Protein AF-A2H202-F1 (afdb_monomer)

Sequence (99 aa):
MTKTIEITNYNGHEFKNLFFVPRENTFYQIRGRKGKVSLSVYEGMKNGKFIQAYDTNGKRVSLALSKLTYIYFDSDFDLYEEESESEDYELLCEAQQWE

Organism: Trichomonas vaginalis (strain ATCC PRA-98 / G3) (NCBI:txid412133)

Solvent-accessible surface area (backbone atoms only — not comparable to full-atom values): 6559 Å² total; per-residue (Å²): 134,73,67,68,41,59,49,43,68,58,98,90,39,46,34,63,61,29,36,38,31,60,81,72,65,41,37,34,35,51,49,74,96,69,38,78,37,79,46,65,78,43,81,38,101,88,59,48,46,26,36,68,48,56,32,76,87,67,48,80,44,77,48,42,49,91,75,42,80,98,56,80,81,60,90,83,65,73,84,76,89,72,83,88,81,84,91,82,87,76,96,70,71,85,84,84,86,84,134

Structure (mmCIF, N/CA/C/O backbone):
data_AF-A2H202-F1
#
_entry.id   AF-A2H202-F1
#
loop_
_atom_site.group_PDB
_atom_site.id
_atom_site.type_symbol
_atom_site.label_atom_id
_atom_site.label_alt_id
_atom_site.label_comp_id
_atom_site.label_asym_id
_atom_site.label_entity_id
_atom_site.label_seq_id
_atom_site.pdbx_PDB_ins_code
_atom_site.Cartn_x
_atom_site.Cartn_y
_atom_site.Cartn_z
_atom_site.occupancy
_atom_site.B_iso_or_equiv
_atom_site.auth_seq_id
_atom_site.auth_comp_id
_atom_site.auth_asym_id
_atom_site.auth_atom_id
_atom_site.pdbx_PDB_model_num
ATOM 1 N N . MET A 1 1 ? 6.540 -18.365 8.743 1.00 52.84 1 MET A N 1
ATOM 2 C CA . MET A 1 1 ? 6.832 -17.542 7.551 1.00 52.84 1 MET A CA 1
ATOM 3 C C . MET A 1 1 ? 5.728 -16.512 7.403 1.00 52.84 1 MET A C 1
ATOM 5 O O . MET A 1 1 ? 4.571 -16.899 7.278 1.00 52.84 1 MET A O 1
ATOM 9 N N . THR A 1 2 ? 6.049 -15.225 7.503 1.00 64.12 2 THR A N 1
ATOM 10 C CA . THR A 1 2 ? 5.110 -14.139 7.195 1.00 64.12 2 THR A CA 1
ATOM 11 C C . THR A 1 2 ? 5.001 -14.006 5.680 1.00 64.12 2 THR A C 1
ATOM 13 O O . THR A 1 2 ? 6.006 -13.817 5.001 1.00 64.12 2 THR A O 1
ATOM 16 N N . LYS A 1 3 ? 3.791 -14.174 5.141 1.00 79.44 3 LYS A N 1
ATOM 17 C CA . LYS A 1 3 ? 3.545 -14.134 3.695 1.00 79.44 3 LYS A CA 1
ATOM 18 C C . LYS A 1 3 ? 3.467 -12.690 3.196 1.00 79.44 3 LYS A C 1
ATOM 20 O O . LYS A 1 3 ? 2.955 -11.825 3.904 1.00 79.44 3 LYS A O 1
ATOM 25 N N . THR A 1 4 ? 3.943 -12.450 1.977 1.00 88.19 4 THR A N 1
ATOM 26 C CA . THR A 1 4 ? 3.699 -11.200 1.243 1.00 88.19 4 THR A CA 1
ATOM 27 C C . THR A 1 4 ? 2.201 -11.043 0.991 1.00 88.19 4 THR A C 1
ATOM 29 O O . THR A 1 4 ? 1.524 -12.005 0.639 1.00 88.19 4 THR A O 1
ATOM 32 N N . ILE A 1 5 ? 1.687 -9.832 1.178 1.00 90.75 5 ILE A N 1
ATOM 33 C CA . ILE A 1 5 ? 0.269 -9.495 1.052 1.00 90.75 5 ILE A CA 1
ATOM 34 C C . ILE A 1 5 ? 0.098 -8.625 -0.189 1.00 90.75 5 ILE A C 1
ATOM 36 O O . ILE A 1 5 ? 0.720 -7.568 -0.283 1.00 90.75 5 ILE A O 1
ATOM 40 N N . GLU A 1 6 ? -0.751 -9.038 -1.129 1.00 93.81 6 GLU A N 1
ATOM 41 C CA . GLU A 1 6 ? -1.147 -8.184 -2.251 1.00 93.81 6 GLU A CA 1
ATOM 42 C C . GLU A 1 6 ? -2.341 -7.306 -1.866 1.00 93.81 6 GLU A C 1
ATOM 44 O O . GLU A 1 6 ? -3.337 -7.770 -1.311 1.00 93.81 6 GLU A O 1
ATOM 49 N N . ILE A 1 7 ? -2.243 -6.017 -2.180 1.00 93.69 7 ILE A N 1
ATOM 50 C CA . ILE A 1 7 ? -3.302 -5.031 -1.993 1.00 93.69 7 ILE A CA 1
ATOM 51 C C . ILE A 1 7 ? -3.956 -4.819 -3.354 1.00 93.69 7 ILE A C 1
ATOM 53 O O . ILE A 1 7 ? -3.386 -4.169 -4.229 1.00 93.69 7 ILE A O 1
ATOM 57 N N . THR A 1 8 ? -5.157 -5.362 -3.528 1.00 94.12 8 THR A N 1
ATOM 58 C CA . THR A 1 8 ? -5.892 -5.350 -4.803 1.00 94.12 8 THR A CA 1
ATOM 59 C C . THR A 1 8 ? -6.946 -4.246 -4.868 1.00 94.12 8 THR A C 1
ATOM 61 O O . THR A 1 8 ? -7.270 -3.764 -5.952 1.00 94.12 8 THR A O 1
ATOM 64 N N . ASN A 1 9 ? -7.454 -3.789 -3.719 1.00 92.12 9 ASN A N 1
ATOM 65 C CA . ASN A 1 9 ? -8.438 -2.715 -3.638 1.00 92.12 9 ASN A CA 1
ATOM 66 C C . ASN A 1 9 ? -8.230 -1.833 -2.399 1.00 92.12 9 ASN A C 1
ATOM 68 O O . ASN A 1 9 ? -7.887 -2.319 -1.323 1.00 92.12 9 ASN A O 1
ATOM 72 N N . TYR A 1 10 ? -8.484 -0.534 -2.543 1.00 91.31 10 TYR A N 1
ATOM 73 C CA . TYR A 1 10 ? -8.637 0.387 -1.423 1.00 91.31 10 TYR A CA 1
ATOM 74 C C . TYR A 1 10 ? -9.607 1.515 -1.784 1.00 91.31 10 TYR A C 1
ATOM 76 O O . TYR A 1 10 ? -9.342 2.307 -2.689 1.00 91.31 10 TYR A O 1
ATOM 84 N N . ASN A 1 11 ? -10.711 1.634 -1.040 1.00 88.50 11 ASN A N 1
ATOM 85 C CA . ASN A 1 11 ? -11.688 2.722 -1.178 1.00 88.50 11 ASN A CA 1
ATOM 86 C C . ASN A 1 11 ? -12.192 2.919 -2.626 1.00 88.50 11 ASN A C 1
ATOM 88 O O . ASN A 1 11 ? -12.230 4.043 -3.129 1.00 88.50 11 ASN A O 1
ATOM 92 N N . GLY A 1 12 ? -12.507 1.818 -3.317 1.00 89.94 12 GLY A N 1
ATOM 93 C CA . GLY A 1 12 ? -12.980 1.838 -4.707 1.00 89.94 12 GLY A CA 1
ATOM 94 C C . GLY A 1 12 ? -11.882 2.024 -5.760 1.00 89.94 12 GLY A C 1
ATOM 95 O O . GLY A 1 12 ? -12.184 2.052 -6.949 1.00 89.94 12 GLY A O 1
ATOM 96 N N . HIS A 1 13 ? -10.615 2.129 -5.352 1.00 93.94 13 HIS A N 1
ATOM 97 C CA . HIS A 1 13 ? -9.476 2.070 -6.261 1.00 93.94 13 HIS A CA 1
ATOM 98 C C . HIS A 1 13 ? -8.976 0.639 -6.377 1.00 93.94 13 HIS A C 1
ATOM 100 O O . HIS A 1 13 ? -8.662 0.015 -5.366 1.00 93.94 13 HIS A O 1
ATOM 106 N N . GLU A 1 14 ? -8.861 0.150 -7.603 1.00 95.88 14 GLU A N 1
ATOM 107 C CA . GLU A 1 14 ? -8.248 -1.140 -7.896 1.00 95.88 14 GLU A CA 1
ATOM 108 C C . GLU A 1 14 ? -6.752 -0.973 -8.144 1.00 95.88 14 GLU A C 1
ATOM 110 O O . GLU A 1 14 ? -6.311 -0.041 -8.818 1.00 95.88 14 GLU A O 1
ATOM 115 N N . PHE A 1 15 ? -5.960 -1.908 -7.644 1.00 94.25 15 PHE A N 1
ATOM 116 C CA . PHE A 1 15 ? -4.516 -1.925 -7.804 1.00 94.25 15 PHE A CA 1
ATOM 117 C C . PHE A 1 15 ? -4.095 -3.227 -8.475 1.00 94.25 15 PHE A C 1
ATOM 119 O O . PHE A 1 15 ? -4.729 -4.267 -8.326 1.00 94.25 15 PHE A O 1
ATOM 126 N N . LYS A 1 16 ? -2.994 -3.156 -9.222 1.00 92.88 16 LYS A N 1
ATOM 127 C CA . LYS A 1 16 ? -2.273 -4.331 -9.708 1.00 92.88 16 LYS A CA 1
ATOM 128 C C . LYS A 1 16 ? -0.836 -4.247 -9.240 1.00 92.88 16 LYS A C 1
ATOM 130 O O . LYS A 1 16 ? -0.217 -3.180 -9.342 1.00 92.88 16 LYS A O 1
ATOM 135 N N . ASN A 1 17 ? -0.312 -5.381 -8.788 1.00 93.62 17 ASN A N 1
ATOM 136 C CA . ASN A 1 17 ? 1.072 -5.535 -8.373 1.00 93.62 17 ASN A CA 1
ATOM 137 C C . ASN A 1 17 ? 1.495 -4.576 -7.244 1.00 93.62 17 ASN A C 1
ATOM 139 O O . ASN A 1 17 ? 2.605 -4.037 -7.288 1.00 93.62 17 ASN A O 1
ATOM 143 N N . LEU A 1 18 ? 0.605 -4.304 -6.287 1.00 95.44 18 LEU A N 1
ATOM 144 C CA . LEU A 1 18 ? 0.897 -3.527 -5.082 1.00 95.44 18 LEU A CA 1
ATOM 145 C C . LEU A 1 18 ? 0.971 -4.487 -3.898 1.00 95.44 18 LEU A C 1
ATOM 147 O O . LEU A 1 18 ? 0.009 -5.196 -3.632 1.00 95.44 18 LEU A O 1
ATOM 151 N N . PHE A 1 19 ? 2.083 -4.484 -3.174 1.00 94.31 19 PHE A N 1
ATOM 152 C CA . PHE A 1 19 ? 2.356 -5.489 -2.157 1.00 94.31 19 PHE A CA 1
ATOM 153 C C . PHE A 1 19 ? 2.884 -4.876 -0.864 1.00 94.31 19 PHE A C 1
ATOM 155 O O . PHE A 1 19 ? 3.548 -3.836 -0.874 1.00 94.31 19 PHE A O 1
ATOM 162 N N . PHE A 1 20 ? 2.630 -5.573 0.236 1.00 93.19 20 PHE A N 1
ATOM 163 C CA . PHE A 1 20 ? 3.273 -5.388 1.528 1.00 93.19 20 PHE A CA 1
ATOM 164 C C . PHE A 1 20 ? 4.021 -6.667 1.905 1.00 93.19 20 PHE A C 1
ATOM 166 O O . PHE A 1 20 ? 3.454 -7.755 1.847 1.00 93.19 20 PHE A O 1
ATOM 173 N N . VAL A 1 21 ? 5.285 -6.544 2.302 1.00 90.56 21 VAL A N 1
ATOM 174 C CA . VAL A 1 21 ? 6.108 -7.653 2.798 1.00 90.56 21 VAL A CA 1
ATOM 175 C C . VAL A 1 21 ? 6.256 -7.486 4.302 1.00 90.56 21 VAL A C 1
ATOM 177 O O . VAL A 1 21 ? 7.056 -6.653 4.725 1.00 90.56 21 VAL A O 1
ATOM 180 N N . PRO A 1 22 ? 5.538 -8.261 5.134 1.00 86.62 22 PRO A N 1
ATOM 181 C CA . PRO A 1 22 ? 5.617 -8.083 6.580 1.00 86.62 22 PRO A CA 1
ATOM 182 C C . PRO A 1 22 ? 7.009 -8.392 7.146 1.00 86.62 22 PRO A C 1
ATOM 184 O O . PRO A 1 22 ? 7.424 -7.738 8.091 1.00 86.62 22 PRO A O 1
ATOM 187 N N . ARG A 1 23 ? 7.756 -9.344 6.556 1.00 84.50 23 ARG A N 1
ATOM 188 C CA . ARG A 1 23 ? 9.136 -9.669 6.981 1.00 84.50 23 ARG A CA 1
ATOM 189 C C . ARG A 1 23 ? 10.107 -8.502 6.782 1.00 84.50 23 ARG A C 1
ATOM 191 O O . ARG A 1 23 ? 11.028 -8.355 7.565 1.00 84.50 23 ARG A O 1
ATOM 198 N N . GLU A 1 24 ? 9.909 -7.703 5.740 1.00 85.88 24 GLU A N 1
ATOM 199 C CA . GLU A 1 24 ? 10.741 -6.527 5.441 1.00 85.88 24 GLU A CA 1
ATOM 200 C C . GLU A 1 24 ? 10.095 -5.233 5.946 1.00 85.88 24 GLU A C 1
ATOM 202 O O . GLU A 1 24 ? 10.629 -4.147 5.725 1.00 85.88 24 GLU A O 1
ATOM 207 N N . ASN A 1 25 ? 8.893 -5.337 6.522 1.00 86.31 25 ASN A N 1
ATOM 208 C CA . ASN A 1 25 ? 8.022 -4.221 6.862 1.00 86.31 25 ASN A CA 1
ATOM 209 C C . ASN A 1 25 ? 7.958 -3.149 5.749 1.00 86.31 25 ASN A C 1
ATOM 211 O O . ASN A 1 25 ? 8.014 -1.948 5.994 1.00 86.31 25 ASN A O 1
ATOM 215 N N . THR A 1 26 ? 7.880 -3.585 4.489 1.00 90.19 26 THR A N 1
ATOM 216 C CA . THR A 1 26 ? 8.066 -2.713 3.319 1.00 90.19 26 THR A CA 1
ATOM 217 C C . THR A 1 26 ? 6.921 -2.858 2.329 1.00 90.19 26 THR A C 1
ATOM 219 O O . THR A 1 26 ? 6.421 -3.953 2.075 1.00 90.19 26 THR A O 1
ATOM 222 N N . PHE A 1 27 ? 6.522 -1.738 1.726 1.00 94.31 27 PHE A N 1
ATOM 223 C CA . PHE A 1 27 ? 5.569 -1.709 0.62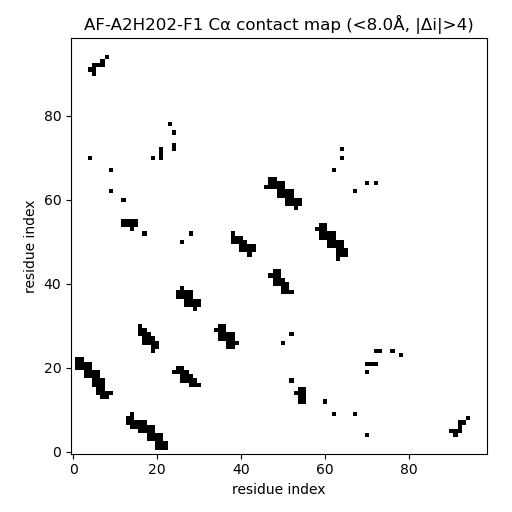2 1.00 94.31 27 PHE A CA 1
ATOM 224 C C . PHE A 1 27 ? 6.301 -1.570 -0.707 1.00 94.31 27 PHE A C 1
ATOM 226 O O . PHE A 1 27 ? 7.262 -0.811 -0.813 1.00 94.31 27 PHE A O 1
ATOM 233 N N . TYR A 1 28 ? 5.820 -2.235 -1.753 1.00 94.88 28 TYR A N 1
ATOM 234 C CA . TYR A 1 28 ? 6.339 -2.030 -3.100 1.00 94.88 28 TYR A CA 1
ATOM 235 C C . TYR A 1 28 ? 5.253 -2.135 -4.164 1.00 94.88 28 TYR A C 1
ATOM 237 O O . TYR A 1 28 ? 4.225 -2.779 -3.976 1.00 94.88 28 TYR A O 1
ATOM 245 N N . GLN A 1 29 ? 5.505 -1.516 -5.314 1.00 95.25 29 GLN A N 1
ATOM 246 C CA . GLN A 1 29 ? 4.661 -1.639 -6.493 1.00 95.25 29 GLN A CA 1
ATOM 247 C C . GLN A 1 29 ? 5.489 -1.999 -7.729 1.00 95.25 29 GLN A C 1
ATOM 249 O O . GLN A 1 29 ? 6.484 -1.333 -8.022 1.00 95.25 29 GLN A O 1
ATOM 254 N N . ILE A 1 30 ? 5.067 -3.011 -8.492 1.00 92.50 30 ILE A N 1
ATOM 255 C CA . ILE A 1 30 ? 5.707 -3.350 -9.772 1.00 92.50 30 ILE A CA 1
ATOM 256 C C . ILE A 1 30 ? 5.105 -2.481 -10.875 1.00 92.50 30 ILE A C 1
ATOM 258 O O . ILE A 1 30 ? 3.916 -2.560 -11.187 1.00 92.50 30 ILE A O 1
ATOM 262 N N . ARG A 1 31 ? 5.939 -1.639 -11.490 1.00 85.12 31 ARG A N 1
ATOM 263 C CA . ARG A 1 31 ? 5.505 -0.617 -12.452 1.00 85.12 31 ARG A CA 1
ATOM 264 C C . ARG A 1 31 ? 6.114 -0.835 -13.831 1.00 85.12 31 ARG A C 1
ATOM 266 O O . ARG A 1 31 ? 6.969 -0.059 -14.257 1.00 85.12 31 ARG A O 1
ATOM 273 N N . GLY A 1 32 ? 5.652 -1.857 -14.554 1.00 80.81 32 GLY A N 1
ATOM 274 C CA . GLY A 1 32 ? 6.064 -2.133 -15.938 1.00 80.81 32 GLY A CA 1
ATOM 275 C C . GLY A 1 32 ? 7.583 -2.020 -16.127 1.00 80.81 32 GLY A C 1
ATOM 276 O O . GLY A 1 32 ? 8.347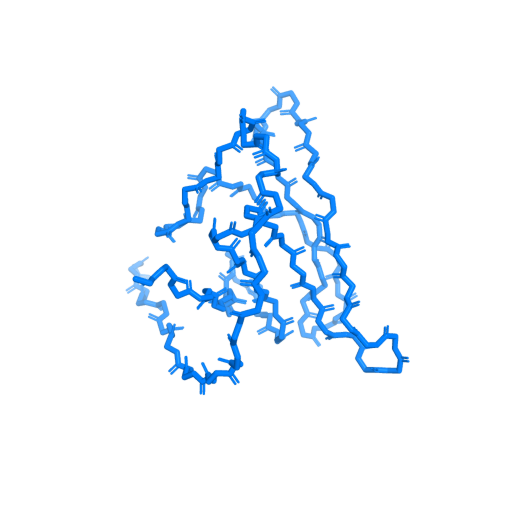 -2.692 -15.442 1.00 80.81 32 GLY A O 1
ATOM 277 N N . ARG A 1 33 ? 8.030 -1.094 -16.990 1.00 78.31 33 ARG A N 1
ATOM 278 C CA . ARG A 1 33 ? 9.460 -0.855 -17.284 1.00 78.31 33 ARG A CA 1
ATOM 279 C C . ARG A 1 33 ? 10.313 -0.421 -16.085 1.00 78.31 33 ARG A C 1
ATOM 281 O O . ARG A 1 33 ? 11.529 -0.527 -16.162 1.00 78.31 33 ARG A O 1
ATOM 288 N N . LYS A 1 34 ? 9.710 0.102 -15.014 1.00 78.81 34 LYS A N 1
ATOM 289 C CA . LYS A 1 34 ? 10.433 0.523 -13.802 1.00 78.81 34 LYS A CA 1
ATOM 290 C C . LYS A 1 34 ? 10.688 -0.628 -12.821 1.00 78.81 34 LYS A C 1
ATOM 292 O O . LYS A 1 34 ? 11.405 -0.413 -11.853 1.00 78.81 34 LYS A O 1
ATOM 297 N N . GLY A 1 35 ? 10.120 -1.815 -13.054 1.00 87.12 35 GLY A N 1
ATOM 298 C CA . GLY A 1 35 ? 10.284 -2.965 -12.161 1.00 87.12 35 GLY A CA 1
ATOM 299 C C . GLY A 1 35 ? 9.659 -2.748 -10.777 1.00 87.12 35 GLY A C 1
ATOM 300 O O . GLY A 1 35 ? 8.678 -2.008 -10.649 1.00 87.12 35 GLY A O 1
ATOM 301 N N . LYS A 1 36 ? 10.211 -3.423 -9.760 1.00 89.88 36 LYS A N 1
ATOM 302 C CA . LYS A 1 36 ? 9.813 -3.328 -8.345 1.00 89.88 36 LYS A CA 1
ATOM 303 C C . LYS A 1 36 ? 10.242 -1.971 -7.777 1.00 89.88 36 LYS A C 1
ATOM 305 O O . LYS A 1 36 ? 11.427 -1.658 -7.748 1.00 89.88 36 LYS A O 1
ATOM 310 N N . VAL A 1 37 ? 9.283 -1.166 -7.327 1.00 91.25 37 VAL A N 1
ATOM 311 C CA . VAL A 1 37 ? 9.526 0.156 -6.730 1.00 91.25 37 VAL A CA 1
ATOM 312 C C . VAL A 1 37 ? 9.085 0.131 -5.274 1.00 91.25 37 VAL A C 1
ATOM 314 O O . VAL A 1 37 ? 7.894 -0.022 -5.015 1.00 91.25 37 VAL A O 1
ATOM 317 N N . SER A 1 38 ? 10.023 0.300 -4.340 1.00 93.06 38 SER A N 1
ATOM 318 C CA . SER A 1 38 ? 9.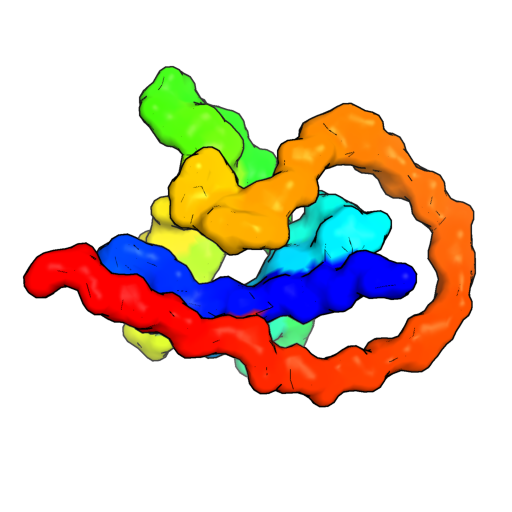697 0.465 -2.917 1.00 93.06 38 SER A CA 1
ATOM 319 C C . SER A 1 38 ? 8.925 1.768 -2.689 1.00 93.06 38 SER A C 1
ATOM 321 O O . SER A 1 38 ? 9.217 2.795 -3.313 1.00 93.06 38 SER A O 1
ATOM 323 N N . LEU A 1 39 ? 7.909 1.717 -1.832 1.00 93.88 39 LEU A N 1
ATOM 324 C CA . LEU A 1 39 ? 7.053 2.844 -1.494 1.00 93.88 39 LEU A CA 1
ATOM 325 C C . LEU A 1 39 ? 7.396 3.347 -0.097 1.00 93.88 39 LEU A C 1
ATOM 327 O O . LEU A 1 39 ? 7.376 2.598 0.876 1.00 93.88 39 LEU A O 1
ATOM 331 N N . SER A 1 40 ? 7.653 4.647 0.001 1.00 92.81 40 SER A N 1
ATOM 332 C CA . SER A 1 40 ? 7.847 5.303 1.288 1.00 92.81 40 SER A CA 1
ATOM 333 C C . SER A 1 40 ? 6.540 5.360 2.077 1.00 92.81 40 SER A C 1
ATOM 335 O O . SER A 1 40 ? 5.471 5.638 1.521 1.00 92.81 40 SER A O 1
ATOM 337 N N . VAL A 1 41 ? 6.654 5.160 3.387 1.00 92.00 41 VAL A N 1
ATOM 338 C CA . VAL A 1 41 ? 5.589 5.451 4.345 1.00 92.00 41 VAL A CA 1
ATOM 339 C C . VAL A 1 41 ? 5.729 6.899 4.793 1.00 92.00 41 VAL A C 1
ATOM 341 O O . VAL A 1 41 ? 6.800 7.343 5.199 1.00 92.00 41 VAL A O 1
ATOM 344 N N . TYR A 1 42 ? 4.635 7.640 4.700 1.00 90.31 42 TYR A N 1
ATOM 345 C CA . TYR A 1 42 ? 4.539 9.035 5.101 1.00 90.31 42 TYR A CA 1
ATOM 346 C C . TYR A 1 42 ? 3.669 9.156 6.343 1.00 90.31 42 TYR A C 1
ATOM 348 O O . TYR A 1 42 ? 2.728 8.384 6.522 1.00 90.31 42 TYR A O 1
ATOM 356 N N . GLU A 1 43 ? 3.923 10.171 7.161 1.00 89.06 43 GLU A N 1
ATOM 357 C CA . GLU A 1 43 ? 3.074 10.520 8.294 1.00 89.06 43 GLU A CA 1
ATOM 358 C C . GLU A 1 43 ? 2.273 11.787 7.977 1.00 89.06 43 GLU A C 1
ATOM 360 O O . GLU A 1 43 ? 2.822 12.830 7.620 1.00 89.06 43 GLU A O 1
ATOM 365 N N . GLY A 1 44 ? 0.946 11.686 8.039 1.00 80.25 44 GLY A N 1
ATOM 366 C CA . GLY A 1 44 ? 0.028 12.785 7.769 1.00 80.25 44 GLY A CA 1
ATOM 367 C C . GLY A 1 44 ? -0.761 13.163 9.014 1.00 80.25 44 GLY A C 1
ATOM 368 O O . GLY A 1 44 ? -1.413 12.313 9.613 1.00 80.25 44 GLY A O 1
ATOM 369 N N . MET A 1 45 ? -0.808 14.460 9.335 1.00 63.75 45 MET A N 1
ATOM 370 C CA . MET A 1 45 ? -1.450 14.995 10.550 1.00 63.75 45 MET A CA 1
ATOM 371 C C . MET A 1 45 ? -2.902 14.534 10.789 1.00 63.75 45 MET A C 1
ATOM 373 O O . MET A 1 45 ? -3.348 14.519 11.929 1.00 63.75 45 MET A O 1
ATOM 377 N N . LYS A 1 46 ? -3.660 14.182 9.738 1.00 68.81 46 LYS A N 1
ATOM 378 C CA . LYS A 1 46 ? -5.070 13.749 9.842 1.00 68.81 46 LYS A CA 1
ATOM 379 C C . LYS A 1 46 ? -5.315 12.267 9.544 1.00 68.81 46 LYS A C 1
ATOM 381 O O . LYS A 1 46 ? -6.351 11.747 9.936 1.00 68.81 46 LYS A O 1
ATOM 386 N N . ASN A 1 47 ? -4.397 11.604 8.840 1.00 61.88 47 ASN A N 1
ATOM 387 C CA . ASN A 1 47 ? -4.601 10.243 8.325 1.00 61.88 47 ASN A CA 1
ATOM 388 C C . ASN A 1 47 ? -3.676 9.210 8.986 1.00 61.88 47 ASN A C 1
ATOM 390 O O . ASN A 1 47 ? -3.725 8.038 8.619 1.00 61.88 47 ASN A O 1
ATOM 394 N N . GLY A 1 48 ? -2.834 9.635 9.934 1.00 84.56 48 GLY A N 1
ATOM 395 C CA . GLY A 1 48 ? -1.764 8.802 10.471 1.00 84.56 48 GLY A CA 1
ATOM 396 C C . GLY A 1 48 ? -0.754 8.444 9.380 1.00 84.56 48 GLY A C 1
ATOM 397 O O . GLY A 1 48 ? -0.472 9.253 8.491 1.00 84.56 48 GLY A O 1
ATOM 398 N N . LYS A 1 49 ? -0.220 7.222 9.436 1.00 89.69 49 LYS A N 1
ATOM 399 C CA . LYS A 1 49 ? 0.725 6.705 8.440 1.00 89.69 49 LYS A CA 1
ATOM 400 C C . LYS A 1 49 ? 0.007 6.274 7.161 1.00 89.69 49 LYS A C 1
ATOM 402 O O . LYS A 1 49 ? -1.050 5.643 7.215 1.00 89.69 49 LYS A O 1
ATOM 407 N N . PHE A 1 50 ? 0.580 6.592 6.005 1.00 92.81 50 PHE A N 1
ATOM 408 C CA . PHE A 1 50 ? 0.023 6.244 4.698 1.00 92.81 50 PHE A CA 1
ATOM 409 C C . PHE A 1 50 ? 1.112 6.007 3.649 1.00 92.81 50 PHE A C 1
ATOM 411 O O . PHE A 1 50 ? 2.215 6.537 3.754 1.00 92.81 50 PHE A O 1
ATOM 418 N N . ILE A 1 51 ? 0.779 5.261 2.596 1.00 94.62 51 ILE A N 1
ATOM 419 C CA . ILE A 1 51 ? 1.607 5.122 1.387 1.00 94.62 51 ILE A CA 1
ATOM 420 C C . ILE A 1 51 ? 0.932 5.791 0.194 1.00 94.62 51 ILE A C 1
ATOM 422 O O . ILE A 1 51 ? -0.276 6.036 0.203 1.00 94.62 51 ILE A O 1
ATOM 426 N N . GLN A 1 52 ? 1.704 6.060 -0.858 1.00 95.31 52 GLN A N 1
ATOM 427 C CA . GLN A 1 52 ? 1.171 6.501 -2.145 1.00 95.31 52 GLN A CA 1
ATOM 428 C C . GLN A 1 52 ? 1.442 5.453 -3.221 1.00 95.31 52 GLN A C 1
ATOM 430 O O . GLN A 1 52 ? 2.596 5.174 -3.534 1.00 95.31 52 GLN A O 1
ATOM 435 N N . ALA A 1 53 ? 0.380 4.921 -3.821 1.00 95.44 53 ALA A N 1
ATOM 436 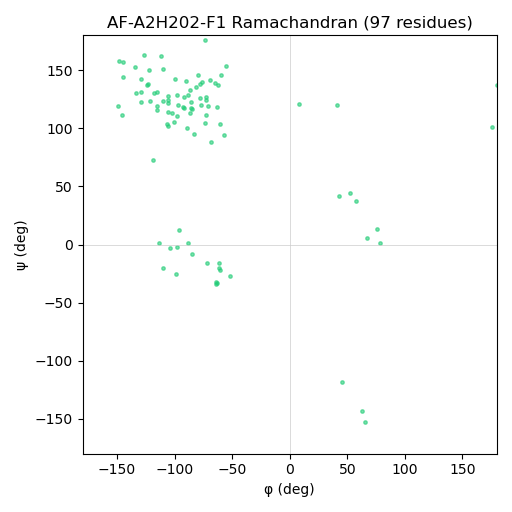C CA . ALA A 1 53 ? 0.455 3.933 -4.895 1.00 95.44 53 ALA A CA 1
ATOM 437 C C . ALA A 1 53 ? -0.357 4.388 -6.111 1.00 95.44 53 ALA A C 1
ATOM 439 O O . ALA A 1 53 ? -1.184 5.296 -6.017 1.00 95.44 53 ALA A O 1
ATOM 440 N N . TYR A 1 54 ? -0.105 3.782 -7.268 1.00 95.19 54 TYR A N 1
ATOM 441 C CA . TYR A 1 54 ? -0.870 4.051 -8.483 1.00 95.19 54 TYR A CA 1
ATOM 442 C C . TYR A 1 54 ? -1.948 2.991 -8.677 1.00 95.19 54 TYR A C 1
ATOM 444 O O . TYR A 1 54 ? -1.639 1.804 -8.653 1.00 95.19 54 TYR A O 1
ATOM 452 N N . ASP A 1 55 ? -3.190 3.410 -8.883 1.00 95.44 55 ASP A N 1
ATOM 453 C CA . ASP A 1 55 ? -4.273 2.496 -9.240 1.00 95.44 55 ASP A CA 1
ATOM 454 C C . ASP A 1 55 ? -4.147 2.015 -10.702 1.00 95.44 55 ASP A C 1
ATOM 456 O O . ASP A 1 55 ? -3.255 2.436 -11.452 1.00 95.44 55 ASP A O 1
ATOM 460 N N . THR A 1 56 ? -5.035 1.115 -11.121 1.00 94.31 56 THR A N 1
ATOM 461 C CA . THR A 1 56 ? -5.078 0.560 -12.486 1.00 94.31 56 THR A CA 1
ATOM 462 C C . THR A 1 56 ? -5.313 1.614 -13.571 1.00 94.31 56 THR A C 1
ATOM 464 O O . THR A 1 56 ? -4.903 1.409 -14.713 1.00 94.31 56 THR A O 1
ATOM 467 N N . ASN A 1 57 ? -5.889 2.764 -13.217 1.00 94.44 57 ASN A N 1
ATOM 468 C CA . ASN A 1 57 ? -6.099 3.904 -14.109 1.00 94.44 57 ASN A CA 1
ATOM 469 C C . ASN A 1 57 ? -4.895 4.862 -14.139 1.00 94.44 57 ASN A C 1
ATOM 471 O O . ASN A 1 57 ? -4.930 5.894 -14.810 1.00 94.44 57 ASN A O 1
ATOM 475 N N . GLY A 1 58 ? -3.821 4.554 -13.405 1.00 92.00 58 GLY A N 1
ATOM 476 C CA . GLY A 1 58 ? -2.638 5.402 -13.300 1.00 92.00 58 GLY A CA 1
ATOM 477 C C . GLY A 1 58 ? -2.833 6.627 -12.404 1.00 92.00 58 GL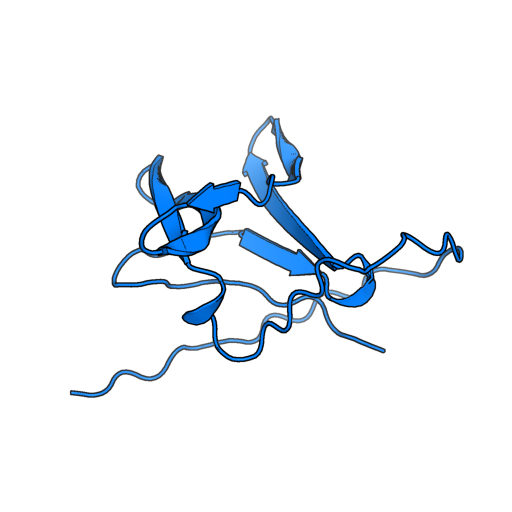Y A C 1
ATOM 478 O O . GLY A 1 58 ? -1.982 7.523 -12.407 1.00 92.00 58 GLY A O 1
ATOM 479 N N . LYS A 1 59 ? -3.908 6.689 -11.610 1.00 94.94 59 LYS A N 1
ATOM 480 C CA . LYS A 1 59 ? -4.123 7.745 -10.617 1.00 94.94 59 LYS A CA 1
ATOM 481 C C . LYS A 1 59 ? -3.332 7.422 -9.354 1.00 94.94 59 LYS A C 1
ATOM 483 O O . LYS A 1 59 ? -3.338 6.297 -8.866 1.00 94.94 59 LYS A O 1
ATOM 488 N N . ARG A 1 60 ? -2.651 8.427 -8.797 1.00 94.50 60 ARG A N 1
ATOM 489 C CA . ARG A 1 60 ? -1.961 8.292 -7.508 1.00 94.50 60 ARG A CA 1
ATOM 490 C C . ARG A 1 60 ? -2.974 8.383 -6.366 1.00 94.50 60 ARG A C 1
ATOM 492 O O . ARG A 1 60 ? -3.708 9.367 -6.276 1.00 94.50 60 ARG A O 1
ATOM 499 N N . VAL A 1 61 ? -2.972 7.391 -5.488 1.00 94.12 61 VAL A N 1
ATOM 500 C CA . VAL A 1 61 ? -3.899 7.240 -4.363 1.00 94.12 61 VAL A CA 1
ATOM 501 C C . VAL A 1 61 ? -3.098 7.154 -3.069 1.00 94.12 61 VAL A C 1
ATOM 503 O O . VAL A 1 61 ? -2.060 6.496 -3.027 1.00 94.12 61 VAL A O 1
ATOM 506 N N . SER A 1 62 ? -3.574 7.823 -2.018 1.00 93.56 62 SER A N 1
ATOM 507 C CA . SER A 1 62 ? -3.016 7.698 -0.668 1.00 93.56 62 SER A CA 1
ATOM 508 C C . SER A 1 62 ? -3.778 6.623 0.108 1.00 93.56 62 SER A C 1
ATOM 510 O O . SER A 1 62 ? -4.977 6.780 0.349 1.00 93.56 62 SER A O 1
ATOM 512 N N . LEU A 1 63 ? -3.089 5.559 0.516 1.00 92.62 63 LEU A N 1
ATOM 513 C CA . LEU A 1 63 ? -3.662 4.460 1.292 1.00 92.62 63 LEU A CA 1
ATOM 514 C C . LEU A 1 63 ? -3.254 4.635 2.754 1.00 92.62 63 LEU A C 1
ATOM 516 O O . LEU A 1 63 ? -2.069 4.551 3.076 1.00 92.62 63 LEU A O 1
ATOM 520 N N . ALA A 1 64 ? -4.223 4.906 3.629 1.00 91.50 64 ALA A N 1
ATOM 521 C CA . ALA A 1 64 ? -3.974 5.001 5.063 1.00 91.50 64 ALA A CA 1
ATOM 522 C C . ALA A 1 64 ? -3.726 3.599 5.626 1.00 91.50 64 ALA A C 1
ATOM 524 O O . ALA A 1 64 ? -4.577 2.722 5.476 1.00 91.50 64 ALA A O 1
ATOM 525 N N . LEU A 1 65 ? -2.588 3.396 6.292 1.00 89.62 65 LEU A N 1
ATOM 526 C CA . LEU A 1 65 ? -2.193 2.076 6.790 1.00 89.62 65 LEU A CA 1
ATOM 527 C C . LEU A 1 65 ? -3.170 1.548 7.843 1.00 89.62 65 LEU A C 1
ATOM 529 O O . LEU A 1 65 ? -3.474 0.365 7.859 1.00 89.62 65 LEU A O 1
ATOM 533 N N . SER A 1 66 ? -3.752 2.442 8.646 1.00 85.56 66 SER A N 1
ATOM 534 C CA . SER A 1 66 ? -4.779 2.112 9.643 1.00 85.56 66 SER A CA 1
ATOM 535 C C . SER A 1 66 ? -6.060 1.503 9.063 1.00 85.56 66 SER A C 1
ATOM 537 O O . SER A 1 66 ? -6.860 0.947 9.809 1.00 85.56 66 SER A O 1
ATOM 539 N N . LYS A 1 67 ? -6.279 1.624 7.750 1.00 86.50 67 LYS A N 1
ATOM 540 C CA . LYS A 1 67 ? -7.449 1.089 7.044 1.00 86.50 67 LYS A CA 1
ATOM 541 C C . LYS A 1 67 ? -7.139 -0.174 6.237 1.00 86.50 67 LYS A C 1
ATOM 543 O O . LYS A 1 67 ? -8.049 -0.729 5.629 1.00 86.50 67 LYS A O 1
ATOM 548 N N . LEU A 1 68 ? -5.880 -0.612 6.198 1.00 85.06 68 LEU A N 1
ATOM 549 C CA . LEU A 1 68 ? -5.487 -1.841 5.520 1.00 85.06 68 LEU A CA 1
ATOM 550 C C . LEU A 1 68 ? -5.595 -3.002 6.509 1.00 85.06 68 LEU A C 1
ATOM 552 O O . LEU A 1 68 ? -4.737 -3.202 7.366 1.00 85.06 68 LEU A O 1
ATOM 556 N N . THR A 1 69 ? -6.682 -3.761 6.408 1.00 74.19 69 THR A N 1
ATOM 557 C CA . THR A 1 69 ? -6.878 -4.972 7.213 1.00 74.19 69 THR A CA 1
ATOM 558 C C . THR A 1 69 ? -5.762 -5.979 6.944 1.00 74.19 69 THR A C 1
ATOM 560 O O . THR A 1 69 ? -5.300 -6.090 5.811 1.00 74.19 69 THR A O 1
ATOM 563 N N . TYR A 1 70 ? -5.358 -6.736 7.968 1.00 68.75 70 TYR A N 1
ATOM 564 C CA . TYR A 1 70 ? -4.297 -7.757 7.897 1.00 68.75 70 TYR A CA 1
ATOM 565 C C . TYR A 1 70 ? -2.877 -7.229 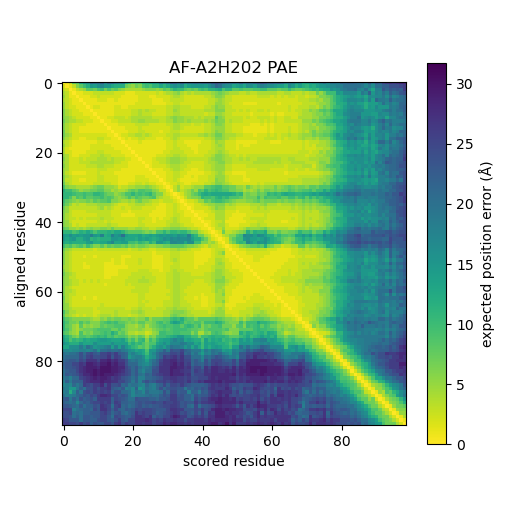7.642 1.00 68.75 70 TYR A C 1
ATOM 567 O O . TYR A 1 70 ? -1.945 -8.021 7.529 1.00 68.75 70 TYR A O 1
ATOM 575 N N . ILE A 1 71 ? -2.688 -5.908 7.619 1.00 77.06 71 ILE A N 1
ATOM 576 C CA . ILE A 1 71 ? -1.373 -5.274 7.553 1.00 77.06 71 ILE A CA 1
ATOM 577 C C . ILE A 1 71 ? -1.040 -4.696 8.926 1.00 77.06 71 ILE A C 1
ATOM 579 O O . ILE A 1 71 ? -1.685 -3.761 9.396 1.00 77.06 71 ILE A O 1
ATOM 583 N N . TYR A 1 72 ? -0.013 -5.254 9.564 1.00 74.88 72 TYR A N 1
ATOM 584 C CA . TYR A 1 72 ? 0.591 -4.687 10.765 1.00 74.88 72 TYR A CA 1
ATOM 585 C C . TYR A 1 72 ? 1.927 -4.064 10.374 1.00 74.88 72 TYR A C 1
ATOM 587 O O . TYR A 1 72 ? 2.896 -4.777 10.126 1.00 74.88 72 TYR A O 1
ATOM 595 N N . PHE A 1 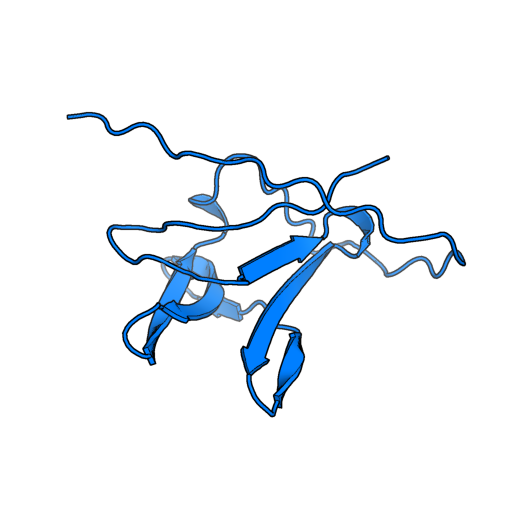73 ? 1.938 -2.739 10.243 1.00 74.94 73 PHE A N 1
ATOM 596 C CA . PHE A 1 73 ? 3.153 -1.982 9.969 1.00 74.94 73 PHE A CA 1
ATOM 597 C C . PHE A 1 73 ? 3.777 -1.539 11.289 1.00 74.94 73 PHE A C 1
ATOM 599 O O . PHE A 1 73 ? 3.170 -0.753 12.024 1.00 74.94 73 PHE A O 1
ATOM 606 N N . ASP A 1 74 ? 4.983 -2.019 11.563 1.00 74.75 74 ASP A N 1
ATOM 607 C CA . ASP A 1 74 ? 5.735 -1.677 12.766 1.00 74.75 74 ASP A CA 1
ATOM 608 C C . ASP A 1 74 ? 6.744 -0.571 12.436 1.00 74.75 74 ASP A C 1
ATOM 610 O O . ASP A 1 74 ? 7.678 -0.786 11.676 1.00 74.75 74 ASP A O 1
ATOM 614 N N . SER A 1 75 ? 6.564 0.653 12.938 1.00 64.25 75 SER A N 1
ATOM 615 C CA . SER A 1 75 ? 7.539 1.717 12.635 1.00 64.25 75 SER A CA 1
ATOM 616 C C . SER A 1 75 ? 8.876 1.560 13.325 1.00 64.25 75 SER A C 1
ATOM 618 O O . SER A 1 75 ? 9.818 2.231 12.912 1.00 64.25 75 SER A O 1
ATOM 620 N N . ASP A 1 76 ? 8.937 0.719 14.349 1.00 64.25 76 ASP A N 1
ATOM 621 C CA . ASP A 1 76 ? 10.137 0.493 15.143 1.00 64.25 76 ASP A CA 1
ATOM 622 C C . ASP A 1 76 ? 10.874 -0.757 14.627 1.00 64.25 76 ASP A C 1
ATOM 624 O O . ASP A 1 76 ? 11.783 -1.273 15.274 1.00 64.25 76 ASP A O 1
ATOM 628 N N . PHE A 1 77 ? 10.480 -1.244 13.440 1.00 58.88 77 PHE A N 1
ATOM 629 C CA . PHE A 1 77 ? 11.122 -2.347 12.745 1.00 58.88 77 PHE A CA 1
ATOM 630 C C . PHE A 1 77 ? 12.517 -1.933 12.266 1.00 58.88 77 PHE A C 1
ATOM 632 O O . PHE A 1 77 ? 12.703 -1.464 11.140 1.00 58.88 77 PHE A O 1
ATOM 639 N N . ASP A 1 78 ? 13.505 -2.122 13.136 1.00 56.78 78 ASP A N 1
ATOM 640 C CA . ASP A 1 78 ? 14.908 -2.142 12.752 1.00 56.78 78 ASP A CA 1
ATOM 641 C C . ASP A 1 78 ? 15.116 -3.333 11.809 1.00 56.78 78 ASP A C 1
ATOM 643 O O . ASP A 1 78 ? 14.868 -4.482 1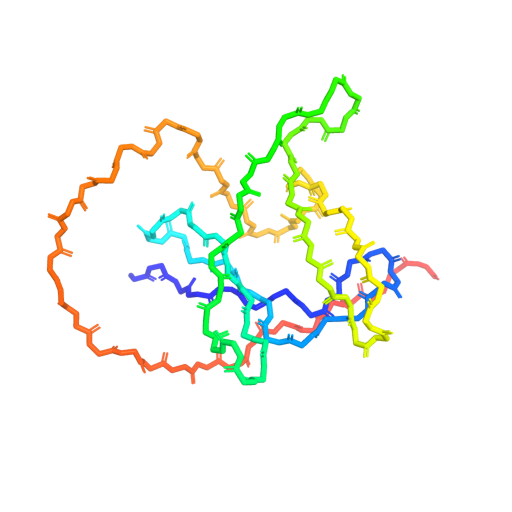2.181 1.00 56.78 78 ASP A O 1
ATOM 647 N N . LEU A 1 79 ? 15.533 -3.058 10.567 1.00 53.38 79 LEU A N 1
ATOM 648 C CA . LEU A 1 79 ? 15.886 -4.082 9.581 1.00 53.38 79 LEU A CA 1
ATOM 649 C C . LEU A 1 79 ? 16.990 -4.978 10.168 1.00 53.38 79 LEU A C 1
ATOM 651 O O . LEU A 1 79 ? 18.176 -4.669 10.073 1.00 53.38 79 LEU A O 1
ATOM 655 N N . TYR A 1 80 ? 16.611 -6.099 10.777 1.00 46.97 80 TYR A N 1
ATOM 656 C CA . TYR A 1 80 ? 17.540 -7.193 11.009 1.00 46.97 80 TYR A CA 1
ATOM 657 C C . TYR A 1 80 ? 17.773 -7.868 9.657 1.00 46.97 80 TYR A C 1
ATOM 659 O O . TYR A 1 80 ? 16.897 -8.556 9.129 1.00 46.97 80 TYR A O 1
ATOM 667 N N . GLU A 1 81 ? 18.940 -7.610 9.067 1.00 47.84 81 GLU A N 1
ATOM 668 C CA . GLU A 1 81 ? 19.439 -8.359 7.918 1.00 47.84 81 GLU A CA 1
ATOM 669 C C . GLU A 1 81 ? 19.603 -9.830 8.322 1.00 47.84 81 GLU A C 1
ATOM 671 O O . GLU A 1 81 ? 20.558 -10.189 9.005 1.00 47.84 81 GLU A O 1
ATOM 676 N N . GLU A 1 82 ? 18.679 -10.694 7.904 1.00 44.50 82 GLU A N 1
ATOM 677 C CA . GLU A 1 82 ? 18.919 -12.136 7.900 1.00 44.50 82 GLU A CA 1
ATOM 678 C C . GLU A 1 82 ? 18.568 -12.726 6.534 1.00 44.50 82 GLU A C 1
ATOM 680 O O . GLU A 1 82 ? 17.455 -12.567 6.019 1.00 44.50 82 GLU A O 1
ATOM 685 N N . GLU A 1 83 ? 19.588 -13.365 5.965 1.00 46.56 83 GLU A N 1
ATOM 686 C CA . GLU A 1 83 ? 19.741 -13.825 4.591 1.00 46.56 83 GLU A CA 1
ATOM 687 C C . GLU A 1 83 ? 18.618 -14.752 4.075 1.00 46.56 83 GLU A C 1
ATOM 689 O O . GLU A 1 83 ? 17.951 -15.458 4.829 1.00 46.56 83 GLU A O 1
ATOM 694 N N . SER A 1 84 ? 18.461 -14.713 2.743 1.00 59.09 84 SER A N 1
ATOM 695 C CA . SER A 1 84 ? 18.084 -15.784 1.799 1.00 59.09 84 SER A CA 1
ATOM 696 C C . SER A 1 84 ? 16.983 -16.790 2.179 1.00 59.09 84 SER A C 1
ATOM 698 O O . SER A 1 84 ? 17.173 -17.610 3.063 1.00 59.09 84 SER A O 1
ATOM 700 N N . GLU A 1 85 ? 15.897 -16.843 1.391 1.00 47.00 85 GLU A N 1
ATOM 701 C CA . GLU A 1 85 ? 15.540 -18.033 0.579 1.00 47.00 85 GLU A CA 1
ATOM 702 C C . GLU A 1 85 ? 14.237 -17.826 -0.233 1.00 47.00 85 GLU A C 1
ATOM 704 O O . GLU A 1 85 ? 13.271 -17.241 0.250 1.00 47.00 85 GLU A O 1
ATOM 709 N N . SER A 1 86 ? 14.294 -18.285 -1.492 1.00 54.12 86 SER A N 1
ATOM 710 C CA . SER A 1 86 ? 13.276 -18.453 -2.554 1.00 54.12 86 SER A CA 1
ATOM 711 C C . SER A 1 86 ? 11.850 -17.901 -2.361 1.00 54.12 86 SER A C 1
ATOM 713 O O . SER A 1 86 ? 11.085 -18.351 -1.510 1.00 54.12 86 SER A O 1
ATOM 715 N N . GLU A 1 87 ? 11.461 -17.002 -3.271 1.00 47.56 87 GLU A N 1
ATOM 716 C CA . GLU A 1 87 ? 10.135 -16.379 -3.364 1.00 47.56 87 GLU A CA 1
ATOM 717 C C . GLU A 1 87 ? 9.122 -17.277 -4.111 1.00 47.56 87 GLU A C 1
ATOM 719 O O . GLU A 1 87 ? 9.022 -17.229 -5.338 1.00 47.56 87 GLU A O 1
ATOM 724 N N . ASP A 1 88 ? 8.336 -18.062 -3.370 1.00 43.91 88 ASP A N 1
ATOM 725 C CA . ASP A 1 88 ? 7.109 -18.689 -3.880 1.00 43.91 88 ASP A CA 1
ATOM 726 C C . ASP A 1 88 ? 5.926 -17.712 -3.733 1.00 43.91 88 ASP A C 1
ATOM 728 O O . ASP A 1 88 ? 5.561 -17.298 -2.628 1.00 43.91 88 ASP A O 1
ATOM 732 N N . TYR A 1 89 ? 5.323 -17.317 -4.857 1.00 41.94 89 TYR A N 1
ATOM 733 C CA . TYR A 1 89 ? 4.194 -16.383 -4.910 1.00 41.94 89 TYR A CA 1
ATOM 734 C C . TYR A 1 89 ? 2.860 -17.147 -5.000 1.00 41.94 89 TYR A C 1
ATOM 736 O O . TYR A 1 89 ? 2.615 -17.839 -5.986 1.00 41.94 89 TYR A O 1
ATOM 744 N N . GLU A 1 90 ? 1.957 -16.970 -4.028 1.00 49.50 90 GLU A N 1
ATOM 745 C CA . GLU A 1 90 ? 0.546 -17.394 -4.122 1.00 49.50 90 GLU A CA 1
ATOM 746 C C . GLU A 1 90 ? -0.398 -16.188 -3.944 1.00 49.50 90 GLU A C 1
ATOM 748 O O . GLU A 1 90 ? -0.339 -15.478 -2.940 1.00 49.50 90 GLU A O 1
ATOM 753 N N . LEU A 1 91 ? -1.272 -15.968 -4.936 1.00 43.19 91 LEU A N 1
ATOM 754 C CA . LEU A 1 91 ? -2.295 -14.912 -5.014 1.00 43.19 91 LEU A CA 1
ATOM 755 C C . LEU A 1 91 ? -3.466 -15.188 -4.057 1.00 43.19 91 LEU A C 1
ATOM 757 O O . LEU A 1 91 ? -4.265 -16.086 -4.316 1.00 43.19 91 LEU A O 1
ATOM 761 N N . LEU A 1 92 ? -3.626 -14.384 -3.002 1.00 57.38 92 LEU A N 1
ATOM 762 C CA . LEU A 1 92 ? -4.818 -14.396 -2.146 1.00 57.38 92 LEU A CA 1
ATOM 763 C C . LEU A 1 92 ? -5.128 -12.978 -1.648 1.00 57.38 92 LEU A C 1
ATOM 765 O O . LEU A 1 92 ? -4.355 -12.453 -0.855 1.00 57.38 92 LEU A O 1
ATOM 769 N N . CYS A 1 93 ? -6.240 -12.386 -2.113 1.00 45.22 93 CYS A N 1
ATOM 770 C CA . CYS A 1 93 ? -7.161 -11.538 -1.329 1.00 45.22 93 CYS A CA 1
ATOM 771 C C . CYS A 1 93 ? -8.274 -10.942 -2.223 1.00 45.22 93 CYS A C 1
ATOM 773 O O . CYS A 1 93 ? -8.073 -9.939 -2.913 1.00 45.22 93 CYS A O 1
ATOM 775 N N . GLU A 1 94 ? -9.471 -11.537 -2.165 1.00 48.69 94 GLU A N 1
ATOM 776 C CA . GLU A 1 94 ? -10.737 -10.899 -2.553 1.00 48.69 94 GLU A CA 1
ATOM 777 C C . GLU A 1 94 ? -11.275 -10.107 -1.350 1.00 48.69 94 GLU A C 1
ATOM 779 O O . GLU A 1 94 ? -11.478 -10.664 -0.270 1.00 48.69 94 GLU A O 1
ATOM 784 N N . ALA A 1 95 ? -11.497 -8.800 -1.512 1.00 47.44 95 ALA A N 1
ATOM 785 C CA . ALA A 1 95 ? -12.144 -7.976 -0.494 1.00 47.44 95 ALA A CA 1
ATOM 786 C C . ALA A 1 95 ? -13.671 -8.042 -0.669 1.00 47.44 95 ALA A C 1
ATOM 788 O O . ALA A 1 95 ? -14.218 -7.563 -1.662 1.00 47.44 95 ALA A O 1
ATOM 789 N N . GLN A 1 96 ? -14.348 -8.649 0.304 1.00 48.81 96 GLN A N 1
ATOM 790 C CA . GLN A 1 96 ? -15.802 -8.787 0.365 1.00 48.81 96 GLN A CA 1
ATOM 791 C C . GLN A 1 96 ? -16.463 -7.436 0.696 1.00 48.81 96 GLN A C 1
ATOM 793 O O . GLN A 1 96 ? -16.106 -6.791 1.682 1.00 48.81 96 GLN A O 1
ATOM 798 N N . GLN A 1 97 ? -17.423 -7.006 -0.130 1.00 42.28 97 GLN A N 1
ATOM 799 C CA . GLN A 1 97 ? -18.214 -5.788 0.086 1.00 42.28 97 GLN A CA 1
ATOM 800 C C . GLN A 1 97 ? -19.297 -5.987 1.163 1.00 42.28 97 GLN A C 1
ATOM 802 O O . GLN A 1 97 ? -19.967 -7.016 1.183 1.00 42.28 97 GLN A O 1
ATOM 807 N N . TRP A 1 98 ? -19.483 -4.968 2.007 1.00 51.28 98 TRP A N 1
ATOM 808 C CA . TRP A 1 98 ? -20.723 -4.5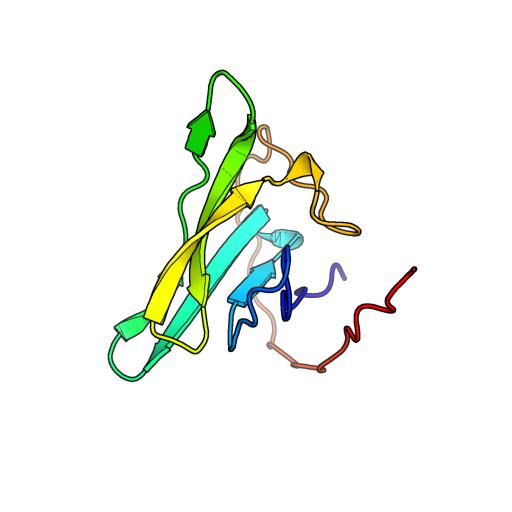95 2.711 1.00 51.28 98 TRP A CA 1
ATOM 809 C C . TRP A 1 98 ? -20.826 -3.068 2.491 1.00 51.28 98 TRP A C 1
ATOM 811 O O . TRP A 1 98 ? -19.805 -2.395 2.641 1.00 51.28 98 TRP A O 1
ATOM 821 N N . GLU A 1 99 ? -21.909 -2.426 2.051 1.00 41.59 99 GLU A N 1
ATOM 822 C CA . GLU A 1 99 ? -23.358 -2.702 2.016 1.00 41.59 99 GLU A CA 1
ATOM 823 C C . GLU A 1 99 ? -23.954 -2.626 0.599 1.00 41.59 99 GLU A C 1
ATOM 825 O O . GLU A 1 99 ? -23.419 -1.856 -0.235 1.00 41.59 99 GLU A O 1
#

Radius of gyration: 13.87 Å; Cα contacts (8 Å, |Δi|>4): 146; chains: 1; bounding box: 43×34×32 Å

Nearest PDB structures (foldseek):
  4a54-assembly1_A  TM=2.821E-01  e=7.539E-01  Schizosaccharomyces pombe
  4a53-assembly1_A  TM=2.203E-01  e=2.715E+00  Schizosaccharomyces pombe

Foldseek 3Di:
DQDKDDDQDDPHFGADQWIADVLQLWTWRQDVVVGIGTWDWDQDPPQGIWTWDAGPVRDIDTGRQVPDPPDDRDPVDDPPDDDDDDDDDDDDDDDDDDD

pLDDT: mean 77.97, std 18.38, range [41.59, 95.88]

Secondary structure (DSSP, 8-state):
-PPPEE--EETTEE-SSEEEEGGGTEEEEE-GGG-EEEE-EEEETTTEEEEEEE-TTS-EEEEEGGGSTT----TT-----------------------

Mean predicted aligned error: 10.53 Å